Protein AF-A0A3B9JD08-F1 (afdb_monomer)

Radius of gyration: 21.71 Å; Cα contacts (8 Å, |Δi|>4): 150; chains: 1; bounding box: 49×32×75 Å

Solvent-accessible surface area (backbone atoms only — not comparable to full-atom values): 7768 Å² total; per-residue (Å²): 135,91,81,84,87,88,74,67,83,82,43,58,68,56,52,48,53,49,49,51,50,62,65,47,41,62,59,44,50,30,53,12,47,49,62,14,46,54,50,32,50,52,40,26,44,71,59,43,81,75,83,81,45,62,64,53,74,46,49,44,78,48,69,60,43,75,64,89,93,44,72,47,68,48,78,37,81,46,76,95,80,46,57,71,67,54,52,52,50,53,47,38,35,45,68,23,54,102,89,42,76,55,49,58,24,68,63,48,13,46,64,70,24,46,66,58,25,54,48,40,25,50,53,42,36,28,73,71,69,73,52,84,88,130

Nearest PDB structures (foldseek):
  8tid-assembly1_I  TM=2.988E-01  e=4.000E+00  Tetrahymena thermophila

Structure (mmCIF, N/CA/C/O backbone):
data_AF-A0A3B9JD08-F1
#
_entry.id   AF-A0A3B9JD08-F1
#
loop_
_atom_site.group_PDB
_atom_site.id
_atom_site.type_symbol
_atom_site.label_atom_id
_atom_site.label_alt_id
_atom_site.label_comp_id
_atom_site.label_asym_id
_atom_site.label_entity_id
_atom_site.label_seq_id
_atom_site.pdbx_PDB_ins_code
_atom_site.Cartn_x
_atom_site.Cartn_y
_atom_site.Cartn_z
_atom_site.occupancy
_atom_site.B_iso_or_equiv
_atom_site.auth_seq_id
_atom_site.auth_comp_id
_atom_site.auth_asym_id
_atom_site.auth_atom_id
_atom_site.pdbx_PDB_model_num
ATOM 1 N N . MET A 1 1 ? -12.567 19.508 54.821 1.00 40.09 1 MET A N 1
ATOM 2 C CA . MET A 1 1 ? -12.000 18.910 53.594 1.00 40.09 1 MET A CA 1
ATOM 3 C C . MET A 1 1 ? -13.168 18.429 52.760 1.00 40.09 1 MET A C 1
ATOM 5 O O . MET A 1 1 ? -14.011 17.728 53.305 1.00 40.09 1 MET A O 1
ATOM 9 N N . ALA A 1 2 ? -13.292 18.895 51.519 1.00 34.34 2 ALA A N 1
ATOM 10 C CA . ALA A 1 2 ? -14.323 18.409 50.609 1.00 34.34 2 ALA A CA 1
ATOM 11 C C . ALA A 1 2 ? -13.753 17.200 49.863 1.00 34.34 2 ALA A C 1
ATOM 13 O O . ALA A 1 2 ? -12.762 17.337 49.149 1.00 34.34 2 ALA A O 1
ATOM 14 N N . ASN A 1 3 ? -14.361 16.033 50.060 1.00 41.38 3 ASN A N 1
ATOM 15 C CA . ASN A 1 3 ? -13.991 14.807 49.366 1.00 41.38 3 ASN A CA 1
ATOM 16 C C . ASN A 1 3 ? -15.105 14.508 48.358 1.00 41.38 3 ASN A C 1
ATOM 18 O O . ASN A 1 3 ? -16.276 14.487 48.736 1.00 41.38 3 ASN A O 1
ATOM 22 N N . ALA A 1 4 ? -14.748 14.291 47.094 1.00 32.72 4 ALA A N 1
ATOM 23 C CA . ALA A 1 4 ? -15.677 13.840 46.067 1.00 32.72 4 ALA A CA 1
ATOM 24 C C . ALA A 1 4 ? -15.439 12.350 45.802 1.00 32.72 4 ALA A C 1
ATOM 26 O O . ALA A 1 4 ? -14.329 11.949 45.458 1.00 32.72 4 ALA A O 1
ATOM 27 N N . THR A 1 5 ? -16.484 11.539 45.956 1.00 54.78 5 THR A N 1
ATOM 28 C CA . THR A 1 5 ? -16.462 10.120 45.587 1.00 54.78 5 THR A CA 1
ATOM 29 C C . THR A 1 5 ? -17.057 9.988 44.190 1.00 54.78 5 THR A C 1
ATOM 31 O O . THR A 1 5 ? -18.273 10.058 44.024 1.00 54.78 5 THR A O 1
ATOM 34 N N . LEU A 1 6 ? -16.203 9.831 43.177 1.00 44.38 6 LEU A N 1
ATOM 35 C CA . LEU A 1 6 ? -16.628 9.473 41.822 1.00 44.38 6 LEU A CA 1
ATOM 36 C C . LEU A 1 6 ? -16.889 7.963 41.764 1.00 44.38 6 LEU A C 1
ATOM 38 O O . LEU A 1 6 ? -16.054 7.168 42.187 1.00 44.38 6 LEU A O 1
ATOM 42 N N . SER A 1 7 ? -18.060 7.573 41.263 1.00 56.66 7 SER A N 1
ATOM 43 C CA . SER A 1 7 ? -18.465 6.174 41.102 1.00 56.66 7 SER A CA 1
ATOM 44 C C . SER A 1 7 ? -18.680 5.864 39.624 1.00 56.66 7 SER A C 1
ATOM 46 O O . SER A 1 7 ? -19.275 6.664 38.909 1.00 56.66 7 SER A O 1
ATOM 48 N N . THR A 1 8 ? -18.227 4.692 39.180 1.00 56.66 8 THR A N 1
ATOM 49 C CA . THR A 1 8 ? -18.408 4.188 37.808 1.00 56.66 8 THR A CA 1
ATOM 50 C C . THR A 1 8 ? -19.759 3.501 37.594 1.00 56.66 8 THR A C 1
ATOM 52 O O . THR A 1 8 ? -20.035 2.995 36.513 1.00 56.66 8 THR A O 1
ATOM 55 N N . LYS A 1 9 ? -20.628 3.470 38.609 1.00 55.25 9 LYS A N 1
ATOM 56 C CA . LYS A 1 9 ? -21.911 2.766 38.547 1.00 55.25 9 LYS A CA 1
ATOM 57 C C . LYS A 1 9 ? -22.797 3.372 37.448 1.00 55.25 9 LYS A C 1
ATOM 59 O O . LYS A 1 9 ? -23.196 4.529 37.556 1.00 55.25 9 LYS A O 1
ATOM 64 N N . GLY A 1 10 ? -23.106 2.593 36.408 1.00 63.09 10 GLY A N 1
ATOM 65 C CA . GLY A 1 10 ? -23.874 3.053 35.239 1.00 63.09 10 GLY A CA 1
ATOM 66 C C . GLY A 1 10 ? -23.027 3.532 34.052 1.00 63.09 10 GLY A C 1
ATOM 67 O O . GLY A 1 10 ? -23.580 3.742 32.974 1.00 63.09 10 GLY A O 1
ATOM 68 N N . LEU A 1 11 ? -21.702 3.636 34.214 1.00 57.75 11 LEU A N 1
ATOM 69 C CA . LEU A 1 11 ? -20.747 3.767 33.105 1.00 57.75 11 LEU A CA 1
ATOM 70 C C . LEU A 1 11 ? -20.389 2.411 32.491 1.00 57.75 11 LEU A C 1
ATOM 72 O O . LEU A 1 11 ? -19.798 2.392 31.423 1.00 57.75 11 LEU A O 1
ATOM 76 N N . ASP A 1 12 ? -20.770 1.295 33.114 1.00 68.31 12 ASP A N 1
ATOM 77 C CA . ASP A 1 12 ? -20.385 -0.056 32.684 1.00 68.31 12 ASP A CA 1
ATOM 78 C C . ASP A 1 12 ? -20.763 -0.323 31.216 1.00 68.31 12 ASP A C 1
ATOM 80 O O . ASP A 1 12 ? -19.917 -0.719 30.426 1.00 68.31 12 ASP A O 1
ATOM 84 N N . LYS A 1 13 ? -21.985 0.046 30.806 1.00 59.09 13 LYS A N 1
ATOM 85 C CA . LYS A 1 13 ? -22.426 -0.049 29.400 1.00 59.09 13 LYS A CA 1
ATOM 86 C C . LYS A 1 13 ? -21.653 0.868 28.451 1.00 59.09 13 LYS A C 1
ATOM 88 O O . LYS A 1 13 ? -21.456 0.522 27.294 1.00 59.09 13 LYS A O 1
ATOM 93 N N . TYR A 1 14 ? -21.238 2.042 28.926 1.00 55.25 14 TYR A N 1
ATOM 94 C CA . TYR A 1 14 ? -20.418 2.961 28.136 1.00 55.25 14 TYR A CA 1
ATOM 95 C C . TYR A 1 14 ? -18.989 2.431 27.987 1.00 55.25 14 TYR A C 1
ATOM 97 O O . TYR A 1 14 ? -18.417 2.534 26.911 1.00 55.25 14 TYR A O 1
ATOM 105 N N . LEU A 1 15 ? -18.422 1.838 29.039 1.00 61.91 15 LEU A N 1
ATOM 106 C CA . LEU A 1 15 ? -17.098 1.219 29.008 1.00 61.91 15 LEU A CA 1
ATOM 107 C C . LEU A 1 15 ? -17.089 -0.048 28.146 1.00 61.91 15 LEU A C 1
ATOM 109 O O . LEU A 1 15 ? -16.129 -0.256 27.417 1.00 61.91 15 LEU A O 1
ATOM 113 N N . GLU A 1 16 ? -18.162 -0.843 28.164 1.00 65.31 16 GLU A N 1
ATOM 114 C CA . GLU A 1 16 ? -18.350 -1.978 27.250 1.00 65.31 16 GLU A CA 1
ATOM 115 C C . GLU A 1 16 ? -18.412 -1.519 25.788 1.00 65.31 16 GLU A C 1
ATOM 117 O O . GLU A 1 16 ? -17.703 -2.071 24.955 1.00 65.31 16 GLU A O 1
ATOM 122 N N . GLN A 1 17 ? -19.172 -0.463 25.477 1.00 60.69 17 GLN A N 1
ATOM 123 C CA . GLN A 1 17 ? -19.224 0.106 24.123 1.00 60.69 17 GLN A CA 1
ATOM 124 C C . GLN A 1 17 ? -17.878 0.686 23.675 1.00 60.69 17 GLN A C 1
ATOM 126 O O . GLN A 1 17 ? -17.486 0.521 22.523 1.00 60.69 17 GLN A O 1
ATOM 131 N N . VAL A 1 18 ? -17.154 1.359 24.574 1.00 61.09 18 VAL A N 1
ATOM 132 C CA . VAL A 1 18 ? -15.806 1.870 24.285 1.00 61.09 18 VAL A CA 1
ATOM 133 C C . VAL A 1 18 ? -14.839 0.716 24.033 1.00 61.09 18 VAL A C 1
ATOM 135 O O . VAL A 1 18 ? -14.092 0.772 23.063 1.00 61.09 18 VAL A O 1
ATOM 138 N N . ALA A 1 19 ? -14.894 -0.343 24.842 1.00 60.94 19 ALA A N 1
ATOM 139 C CA . ALA A 1 19 ? -14.069 -1.532 24.660 1.00 60.94 19 ALA A CA 1
ATOM 140 C C . ALA A 1 19 ? -14.406 -2.281 23.359 1.00 60.94 19 ALA A C 1
ATOM 142 O O . ALA A 1 19 ? -13.511 -2.806 22.705 1.00 60.94 19 ALA A O 1
ATOM 143 N N . GLU A 1 20 ? -15.675 -2.309 22.951 1.00 65.56 20 GLU A N 1
ATOM 144 C CA . GLU A 1 20 ? -16.121 -2.926 21.698 1.00 65.56 20 GLU A CA 1
ATOM 145 C C . GLU A 1 20 ? -15.637 -2.130 20.476 1.00 65.56 20 GLU A C 1
ATOM 147 O O . GLU A 1 20 ? -15.109 -2.703 19.523 1.00 65.56 20 GLU A O 1
ATOM 152 N N . VAL A 1 21 ? -15.712 -0.796 20.535 1.00 64.75 21 VAL A N 1
ATOM 153 C CA . VAL A 1 21 ? -15.128 0.086 19.512 1.00 64.75 21 VAL A CA 1
ATOM 154 C C . VAL A 1 21 ? -13.608 -0.067 19.462 1.00 64.75 21 VAL A C 1
ATOM 156 O O . VAL A 1 21 ? -13.050 -0.144 18.371 1.00 64.75 21 VAL A O 1
ATOM 159 N N . GLU A 1 22 ? -12.940 -0.147 20.613 1.00 65.00 22 GLU A N 1
ATOM 160 C CA . GLU A 1 22 ? -11.491 -0.355 20.717 1.00 65.00 22 GLU A CA 1
ATOM 161 C C . GLU A 1 22 ? -11.068 -1.727 20.172 1.00 65.00 22 GLU A C 1
ATOM 163 O O . GLU A 1 22 ? -10.040 -1.827 19.507 1.00 65.00 22 GLU A O 1
ATOM 168 N N . ALA A 1 23 ? -11.878 -2.768 20.375 1.00 65.62 23 ALA A N 1
ATOM 169 C CA . ALA A 1 23 ? -11.626 -4.108 19.852 1.00 65.62 23 ALA A CA 1
ATOM 170 C C . ALA A 1 23 ? -11.800 -4.196 18.326 1.00 65.62 23 ALA A C 1
ATOM 172 O O . ALA A 1 23 ? -11.030 -4.888 17.663 1.00 65.62 23 ALA A O 1
ATOM 173 N N . LEU A 1 24 ? -12.778 -3.480 17.763 1.00 67.94 24 LEU A N 1
ATOM 174 C CA . LEU A 1 24 ? -13.045 -3.455 16.319 1.00 67.94 24 LEU A CA 1
ATOM 175 C C . LEU A 1 24 ? -12.136 -2.476 15.561 1.00 67.94 24 LEU A C 1
ATOM 177 O O . LEU A 1 24 ? -11.993 -2.565 14.340 1.00 67.94 24 LEU A O 1
ATOM 181 N N . PHE A 1 25 ? -11.526 -1.515 16.257 1.00 73.00 25 PHE A N 1
ATOM 182 C CA . PHE A 1 25 ? -10.713 -0.472 15.634 1.00 73.00 25 PHE A CA 1
ATOM 183 C C . PHE A 1 25 ? -9.522 -1.023 14.833 1.00 73.00 25 PHE A C 1
ATOM 185 O O . PHE A 1 25 ? -9.344 -0.592 13.695 1.00 73.00 25 PHE A O 1
ATOM 192 N N . PRO A 1 26 ? -8.721 -1.978 15.351 1.00 77.38 26 PRO A N 1
ATOM 193 C CA . PRO A 1 26 ? -7.569 -2.505 14.627 1.00 77.38 26 PRO A CA 1
ATOM 194 C C . PRO A 1 26 ? -7.938 -3.191 13.311 1.00 77.38 26 PRO A C 1
ATOM 196 O O . PRO A 1 26 ? -7.272 -2.973 12.301 1.00 77.38 26 PRO A O 1
ATOM 199 N N . GLU A 1 27 ? -9.008 -3.986 13.307 1.00 82.69 27 GLU A N 1
ATOM 200 C CA . GLU A 1 27 ? -9.488 -4.687 12.112 1.00 82.69 27 GLU A CA 1
ATOM 201 C C . GLU A 1 27 ? -9.992 -3.687 11.067 1.00 82.69 27 GLU A C 1
ATOM 203 O O . GLU A 1 27 ? -9.501 -3.663 9.939 1.00 82.69 27 GLU A O 1
ATOM 208 N N . ASN A 1 28 ? -10.861 -2.758 11.475 1.00 84.62 28 ASN A N 1
ATOM 209 C CA . ASN A 1 28 ? -11.399 -1.727 10.587 1.00 84.62 28 ASN A CA 1
ATOM 210 C C . ASN A 1 28 ? -10.311 -0.810 10.011 1.00 84.62 28 ASN A C 1
ATOM 212 O O . ASN A 1 28 ? -10.373 -0.433 8.838 1.00 84.62 28 ASN A O 1
ATOM 216 N N . VAL A 1 29 ? -9.303 -0.449 10.812 1.00 83.50 29 VAL A N 1
ATOM 217 C CA . VAL A 1 29 ? -8.140 0.323 10.352 1.00 83.50 29 VAL A CA 1
ATOM 218 C C . VAL A 1 29 ? -7.313 -0.496 9.367 1.00 83.50 29 VAL A C 1
ATOM 220 O O . VAL A 1 29 ? -6.966 0.020 8.307 1.00 83.50 29 VAL A O 1
ATOM 223 N N . GLY A 1 30 ? -7.033 -1.763 9.676 1.00 86.88 30 GLY A N 1
ATOM 224 C CA . GLY A 1 30 ? -6.274 -2.655 8.804 1.00 86.88 30 GLY A CA 1
ATOM 225 C C . GLY A 1 30 ? -6.921 -2.821 7.432 1.00 86.88 30 GLY A C 1
ATOM 226 O O . GLY A 1 30 ? -6.263 -2.635 6.410 1.00 86.88 30 GLY A O 1
ATOM 227 N N . GLU A 1 31 ? -8.222 -3.088 7.391 1.00 87.94 31 GLU A N 1
ATOM 228 C CA . GLU A 1 31 ? -8.930 -3.202 6.121 1.00 87.94 31 GLU A CA 1
ATOM 229 C C . GLU A 1 31 ? -9.037 -1.861 5.381 1.00 87.94 31 GLU A C 1
ATOM 231 O O . GLU A 1 31 ? -8.926 -1.818 4.163 1.00 87.94 31 GLU A O 1
ATOM 236 N N . SER A 1 32 ? -9.235 -0.743 6.086 1.00 84.69 32 SER A N 1
ATOM 237 C CA . SER A 1 32 ? -9.272 0.580 5.439 1.00 84.69 32 SER A CA 1
ATOM 238 C C . SER A 1 32 ? -7.922 0.950 4.816 1.00 84.69 32 SER A C 1
ATOM 240 O O . SER A 1 32 ? -7.870 1.630 3.792 1.00 84.69 32 SER A O 1
ATOM 242 N N . LEU A 1 33 ? -6.817 0.498 5.420 1.00 87.12 33 LEU A N 1
ATOM 243 C CA . LEU A 1 33 ? -5.478 0.636 4.852 1.00 87.12 33 LEU A CA 1
ATOM 244 C C . LEU A 1 33 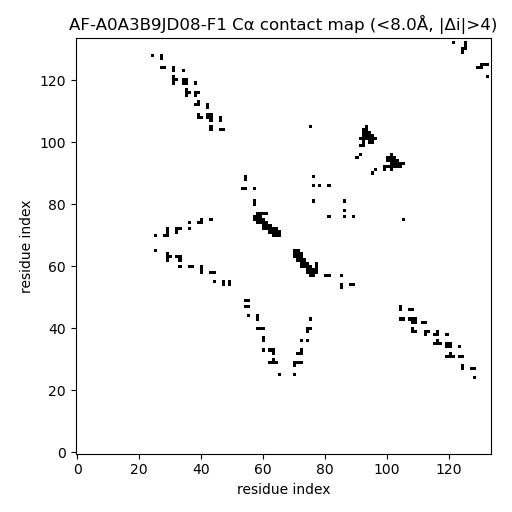? -5.298 -0.223 3.596 1.00 87.12 33 LEU A C 1
ATOM 246 O O . LEU A 1 33 ? -4.651 0.255 2.666 1.00 87.12 33 LEU A O 1
ATOM 250 N N . LEU A 1 34 ? -5.876 -1.430 3.540 1.00 91.56 34 LEU A N 1
ATOM 251 C CA . LEU A 1 34 ? -5.900 -2.246 2.319 1.00 91.56 34 LEU A CA 1
ATOM 252 C C . LEU A 1 34 ? -6.670 -1.553 1.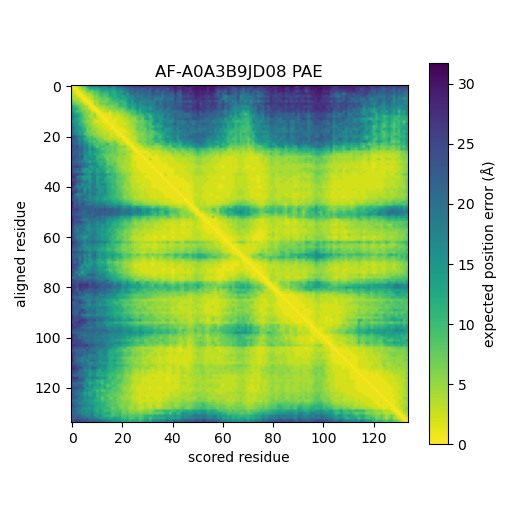191 1.00 91.56 34 LEU A C 1
ATOM 254 O O . LEU A 1 34 ? -6.129 -1.411 0.098 1.00 91.56 34 LEU A O 1
ATOM 258 N N . ASP A 1 35 ? -7.867 -1.039 1.480 1.00 86.44 35 ASP A N 1
ATOM 259 C CA . ASP A 1 35 ? -8.689 -0.334 0.487 1.00 86.44 35 ASP A CA 1
ATOM 260 C C . ASP A 1 35 ? -7.939 0.884 -0.091 1.00 86.44 35 ASP A C 1
ATOM 262 O O . ASP A 1 35 ? -7.986 1.181 -1.285 1.00 86.44 35 ASP A O 1
ATOM 266 N N . GLY A 1 36 ? -7.194 1.599 0.759 1.00 83.81 36 GLY A N 1
ATOM 267 C CA . GLY A 1 36 ? -6.300 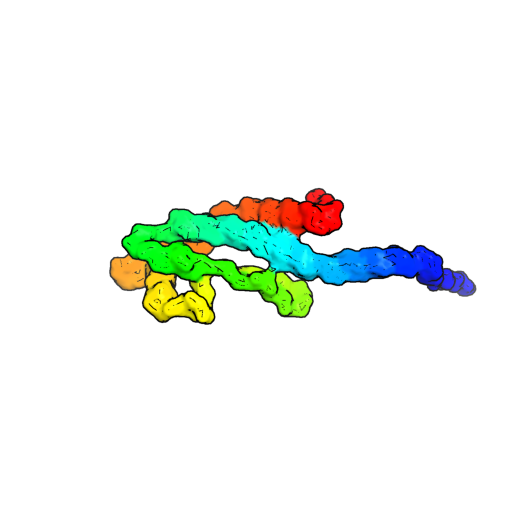2.663 0.310 1.00 83.81 36 GLY A CA 1
ATOM 268 C C . GLY A 1 36 ? -5.108 2.144 -0.497 1.00 83.81 36 GLY A C 1
ATOM 269 O O . GLY A 1 36 ? -4.702 2.783 -1.469 1.00 83.81 36 GLY A O 1
ATOM 270 N N . ALA A 1 37 ? -4.523 1.019 -0.095 1.00 89.81 37 ALA A N 1
ATOM 271 C CA . ALA A 1 37 ? -3.354 0.442 -0.746 1.00 89.81 37 ALA A CA 1
ATOM 272 C C . ALA A 1 37 ? -3.624 0.062 -2.205 1.00 89.81 37 ALA A C 1
ATOM 274 O O . ALA A 1 37 ? -2.745 0.262 -3.043 1.00 89.81 37 ALA A O 1
ATOM 275 N N . ASP A 1 38 ? -4.839 -0.385 -2.525 1.00 91.88 38 ASP A N 1
ATOM 276 C CA . ASP A 1 38 ? -5.258 -0.677 -3.900 1.00 91.88 38 ASP A CA 1
ATOM 277 C C . ASP A 1 38 ? -5.150 0.550 -4.815 1.00 91.88 38 ASP A C 1
ATOM 279 O O . ASP A 1 38 ? -4.696 0.446 -5.957 1.00 91.88 38 ASP A O 1
ATOM 283 N N . VAL A 1 39 ? -5.482 1.739 -4.300 1.00 90.06 39 VAL A N 1
ATOM 284 C CA . VAL A 1 39 ? -5.346 3.001 -5.047 1.00 90.06 39 VAL A CA 1
ATOM 285 C C . VAL A 1 39 ? -3.882 3.279 -5.382 1.00 90.06 39 VAL A C 1
ATOM 287 O O . VAL A 1 39 ? -3.557 3.670 -6.502 1.00 90.06 39 VAL A O 1
ATOM 290 N N . VAL A 1 40 ? -2.986 3.075 -4.416 1.00 88.50 40 VAL A N 1
ATOM 291 C CA . VAL A 1 40 ? -1.548 3.298 -4.611 1.00 88.50 40 VAL A CA 1
ATOM 292 C C . VAL A 1 40 ? -0.974 2.263 -5.577 1.00 88.50 40 VAL A C 1
ATOM 294 O O . VAL A 1 40 ? -0.208 2.624 -6.469 1.00 88.50 40 VAL A O 1
ATOM 297 N N . LEU A 1 41 ? -1.360 0.992 -5.433 1.00 91.62 41 LEU A N 1
ATOM 298 C CA . LEU A 1 41 ? -0.910 -0.091 -6.302 1.00 91.62 41 LEU A CA 1
ATOM 299 C C . LEU A 1 41 ? -1.301 0.165 -7.762 1.00 91.62 41 LEU A C 1
ATOM 301 O O . LEU A 1 41 ? -0.440 0.051 -8.635 1.00 91.62 41 LEU A O 1
ATOM 305 N N . GLY A 1 42 ? -2.552 0.559 -8.017 1.00 89.19 42 GLY A N 1
ATOM 306 C CA . GLY A 1 42 ? -3.021 0.887 -9.365 1.00 89.19 42 GLY A CA 1
ATOM 307 C C . GLY A 1 42 ? -2.205 2.014 -10.001 1.00 89.19 42 GLY A C 1
ATOM 308 O O . GLY A 1 42 ? -1.738 1.897 -11.130 1.00 89.19 42 GLY A O 1
ATOM 309 N N . GLU A 1 43 ? -1.923 3.067 -9.236 1.00 88.88 43 GLU A N 1
ATOM 310 C CA . GLU A 1 43 ? -1.105 4.193 -9.695 1.00 88.88 43 GLU A CA 1
ATOM 311 C C . GLU A 1 43 ? 0.354 3.790 -9.976 1.00 88.88 43 GLU A C 1
ATOM 313 O O . GLU A 1 43 ? 0.946 4.215 -10.968 1.00 88.88 43 GLU A O 1
ATOM 318 N N . MET A 1 44 ? 0.945 2.921 -9.151 1.00 87.31 44 MET A N 1
ATOM 319 C CA . MET A 1 44 ? 2.280 2.366 -9.417 1.00 87.31 44 MET A CA 1
ATOM 320 C C . MET A 1 44 ? 2.290 1.508 -10.689 1.00 87.31 44 MET A C 1
ATOM 322 O O . MET A 1 44 ? 3.226 1.601 -11.486 1.00 87.31 44 MET A O 1
ATOM 326 N N . GLN A 1 45 ? 1.256 0.690 -10.892 1.00 90.69 45 GLN A N 1
ATOM 327 C CA . GLN A 1 45 ? 1.096 -0.172 -12.062 1.00 90.69 45 GLN A CA 1
ATOM 328 C C . GLN A 1 45 ? 0.932 0.626 -13.363 1.00 90.69 45 GLN A C 1
ATOM 330 O O . GLN A 1 45 ? 1.510 0.240 -14.379 1.00 90.69 45 GLN A O 1
ATOM 335 N N . GLU A 1 46 ? 0.230 1.762 -13.332 1.00 89.12 46 GLU A N 1
ATOM 336 C CA . GLU A 1 46 ? 0.109 2.668 -14.483 1.00 89.12 46 GLU A CA 1
ATOM 337 C C . GLU A 1 46 ? 1.439 3.330 -14.871 1.00 89.12 46 GLU A C 1
ATOM 339 O O . GLU A 1 46 ? 1.694 3.577 -16.052 1.00 89.12 46 GLU A O 1
ATOM 344 N N . ILE A 1 47 ? 2.292 3.639 -13.890 1.00 86.69 47 ILE A N 1
ATOM 345 C CA . ILE A 1 47 ? 3.564 4.342 -14.121 1.00 86.69 47 ILE A CA 1
ATOM 346 C C . ILE A 1 47 ? 4.657 3.385 -14.604 1.00 86.69 47 ILE A C 1
ATOM 348 O O . ILE A 1 47 ? 5.535 3.776 -15.379 1.00 86.69 47 ILE A O 1
ATOM 352 N N . VAL A 1 48 ? 4.631 2.129 -14.155 1.00 86.50 48 VAL A N 1
ATOM 353 C CA . VAL A 1 48 ? 5.615 1.129 -14.570 1.00 86.50 48 VAL A CA 1
ATOM 354 C C . VAL A 1 48 ? 5.531 0.884 -16.076 1.00 86.50 48 VAL A C 1
ATOM 356 O O . VAL A 1 48 ? 4.514 0.447 -16.614 1.00 86.50 48 VAL A O 1
ATOM 359 N N . ARG A 1 49 ? 6.658 1.067 -16.773 1.00 75.25 49 ARG A N 1
ATOM 360 C CA . ARG A 1 49 ? 6.753 0.708 -18.191 1.00 75.25 49 ARG A CA 1
ATOM 361 C C . ARG A 1 49 ? 6.568 -0.787 -18.397 1.00 75.25 49 ARG A C 1
ATOM 363 O O . ARG A 1 49 ? 7.344 -1.616 -17.916 1.00 75.25 49 ARG A O 1
ATOM 370 N N . GLN A 1 50 ? 5.596 -1.127 -19.229 1.00 75.31 50 GLN A N 1
ATOM 371 C CA . GLN A 1 50 ? 5.313 -2.503 -19.600 1.00 75.31 50 GLN A CA 1
ATOM 372 C C . GLN A 1 50 ? 6.184 -2.913 -20.789 1.00 75.31 50 GLN A C 1
ATOM 374 O O . GLN A 1 50 ? 5.832 -2.710 -21.947 1.00 75.31 50 GLN A O 1
ATOM 379 N N . ARG A 1 51 ? 7.356 -3.490 -20.500 1.00 71.44 51 ARG A N 1
ATOM 380 C CA . ARG A 1 51 ? 8.159 -4.172 -21.528 1.00 71.44 51 ARG A CA 1
ATOM 381 C C . ARG A 1 51 ? 7.786 -5.649 -21.644 1.00 71.44 51 ARG A C 1
ATOM 383 O O . ARG A 1 51 ? 7.586 -6.146 -22.744 1.00 71.44 51 ARG A O 1
ATOM 390 N N . THR A 1 52 ? 7.721 -6.342 -20.510 1.00 75.69 52 THR A N 1
ATOM 391 C CA . THR A 1 52 ? 7.393 -7.776 -20.417 1.00 75.69 52 THR A CA 1
ATOM 392 C C . THR A 1 52 ? 6.202 -8.054 -19.497 1.00 75.69 52 THR A C 1
ATOM 394 O O . THR A 1 52 ? 5.879 -9.212 -19.283 1.00 75.69 52 THR A O 1
ATOM 397 N N . GLY A 1 53 ? 5.604 -7.022 -18.888 1.00 81.81 53 GLY A N 1
ATOM 398 C CA . GLY A 1 53 ? 4.600 -7.162 -17.818 1.00 81.81 53 GLY A CA 1
ATOM 399 C C . GLY A 1 53 ? 5.182 -7.575 -16.459 1.00 81.81 53 GLY A C 1
ATOM 400 O O . GLY A 1 53 ? 4.623 -7.246 -15.424 1.00 81.81 53 GLY A O 1
ATOM 401 N N . ASN A 1 54 ? 6.382 -8.161 -16.433 1.00 83.88 54 ASN A N 1
ATOM 402 C CA . ASN A 1 54 ? 6.952 -8.773 -15.234 1.00 83.88 54 ASN A CA 1
ATOM 403 C C . ASN A 1 54 ? 6.994 -7.855 -13.997 1.00 83.88 54 ASN A C 1
ATOM 405 O O . ASN A 1 54 ? 6.647 -8.292 -12.909 1.00 83.88 54 ASN A O 1
ATOM 409 N N . LEU A 1 55 ? 7.395 -6.585 -14.139 1.00 86.06 55 LEU A N 1
ATOM 410 C CA . LEU A 1 55 ? 7.408 -5.660 -12.998 1.00 86.06 55 LEU A CA 1
ATOM 411 C C . LEU A 1 55 ? 5.988 -5.321 -12.526 1.00 86.06 55 LEU A C 1
ATOM 413 O O . LEU A 1 55 ? 5.730 -5.363 -11.331 1.00 86.06 55 LEU A O 1
ATOM 417 N N . HIS A 1 56 ? 5.081 -5.044 -13.461 1.00 88.19 56 HIS A N 1
ATOM 418 C CA . HIS A 1 56 ? 3.677 -4.734 -13.191 1.00 88.19 56 HIS A CA 1
ATOM 419 C C . HIS A 1 56 ? 2.981 -5.865 -12.413 1.00 88.19 56 HIS A C 1
ATOM 421 O O . HIS A 1 56 ? 2.325 -5.612 -11.404 1.00 88.19 56 HIS A O 1
ATOM 427 N N . ASP A 1 57 ? 3.206 -7.112 -12.829 1.00 88.56 57 ASP A N 1
ATOM 428 C CA . ASP A 1 57 ? 2.544 -8.297 -12.269 1.00 88.56 57 ASP A CA 1
ATOM 429 C C . ASP A 1 57 ? 3.099 -8.715 -10.895 1.00 88.56 57 ASP A C 1
ATOM 431 O O . ASP A 1 57 ? 2.487 -9.504 -10.173 1.00 88.56 57 ASP A O 1
ATOM 435 N N . HIS A 1 58 ? 4.271 -8.193 -10.522 1.00 90.19 58 HIS A N 1
ATOM 436 C CA . HIS A 1 58 ? 4.919 -8.468 -9.239 1.00 90.19 58 HIS A CA 1
ATOM 437 C C . HIS A 1 58 ? 4.810 -7.315 -8.235 1.00 90.19 58 HIS A C 1
ATOM 439 O O . HIS A 1 58 ? 5.266 -7.474 -7.101 1.00 90.19 58 HIS A O 1
ATOM 445 N N . LEU A 1 59 ? 4.193 -6.187 -8.604 1.00 89.56 59 LEU A N 1
ATOM 446 C CA . LEU A 1 59 ? 3.763 -5.197 -7.621 1.00 89.56 59 LEU A CA 1
ATOM 447 C C . LEU A 1 59 ? 2.587 -5.768 -6.831 1.00 89.56 59 LEU A C 1
ATOM 449 O O . LEU A 1 59 ? 1.597 -6.215 -7.406 1.00 89.56 59 LEU A O 1
ATOM 453 N N . LYS A 1 60 ? 2.719 -5.786 -5.507 1.00 91.06 60 LYS A N 1
ATOM 454 C CA . LYS A 1 60 ? 1.750 -6.409 -4.605 1.00 91.06 60 LYS A CA 1
ATOM 455 C C . LYS A 1 60 ? 1.524 -5.551 -3.375 1.00 91.06 60 LYS A C 1
ATOM 457 O O . LYS A 1 60 ? 2.326 -4.671 -3.062 1.00 91.06 60 LYS A O 1
ATOM 462 N N . ILE A 1 61 ? 0.449 -5.875 -2.670 1.00 91.62 61 ILE A N 1
ATOM 463 C CA . ILE A 1 61 ? 0.155 -5.397 -1.323 1.00 91.62 61 ILE A CA 1
ATOM 464 C C . ILE A 1 61 ? 0.401 -6.557 -0.350 1.00 91.62 61 ILE A C 1
ATOM 466 O O . ILE A 1 61 ? 0.062 -7.704 -0.654 1.00 91.62 61 ILE A O 1
ATOM 470 N N . LYS A 1 62 ? 0.998 -6.280 0.810 1.00 90.81 62 LYS A N 1
ATOM 471 C CA . LYS A 1 62 ? 1.127 -7.220 1.937 1.00 90.81 62 LYS A CA 1
ATOM 472 C C . LYS A 1 62 ? 0.653 -6.545 3.213 1.00 90.81 62 LYS A C 1
ATOM 474 O O . LYS A 1 62 ? 0.998 -5.397 3.479 1.00 90.81 62 LYS A O 1
ATOM 479 N N . GLY A 1 63 ? -0.110 -7.283 4.006 1.00 87.12 63 GLY A N 1
ATOM 480 C CA . GLY A 1 63 ? -0.729 -6.795 5.232 1.00 87.12 63 GLY A CA 1
ATOM 481 C C . GLY A 1 63 ? -2.246 -7.010 5.222 1.00 87.12 63 GLY A C 1
ATOM 482 O O . GLY A 1 63 ? -2.738 -7.759 4.375 1.00 87.12 63 GLY A O 1
ATOM 483 N N . PRO A 1 64 ? -2.977 -6.370 6.151 1.00 88.88 64 PRO A N 1
ATOM 484 C CA . PRO A 1 64 ? -2.476 -5.447 7.167 1.00 88.88 64 PRO A CA 1
ATOM 485 C C . PRO A 1 64 ? -1.631 -6.172 8.220 1.00 88.88 64 PRO A C 1
ATOM 487 O O . PRO A 1 64 ? -1.990 -7.248 8.695 1.00 88.88 64 PRO A O 1
ATOM 490 N N . THR A 1 65 ? -0.497 -5.580 8.580 1.00 89.44 65 THR A N 1
ATOM 491 C CA . THR A 1 65 ? 0.376 -6.061 9.655 1.00 89.44 65 THR A CA 1
ATOM 492 C C . THR A 1 65 ? 0.158 -5.187 10.880 1.00 89.44 65 THR A C 1
ATOM 494 O O . THR A 1 65 ? 0.164 -3.961 10.773 1.00 89.44 65 THR A O 1
ATOM 497 N N . ASN A 1 66 ? -0.032 -5.814 12.040 1.00 86.06 66 ASN A N 1
ATOM 498 C CA . ASN A 1 66 ? -0.147 -5.128 13.322 1.00 86.06 66 ASN A CA 1
ATOM 499 C C . ASN A 1 66 ? 1.121 -5.369 14.155 1.00 86.06 66 ASN A C 1
ATOM 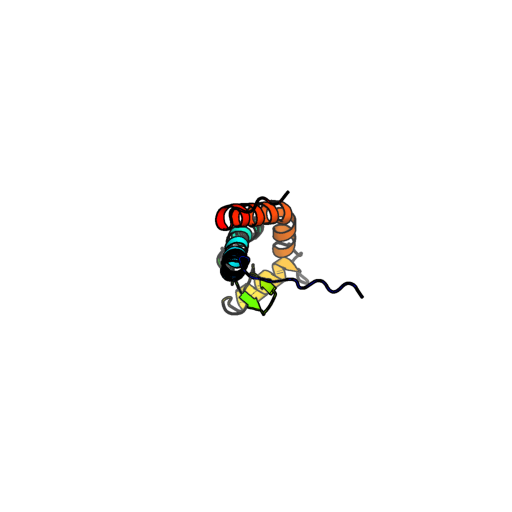501 O O . ASN A 1 66 ? 1.423 -6.502 14.528 1.00 86.06 66 ASN A O 1
ATOM 505 N N . GLU A 1 67 ? 1.836 -4.289 14.459 1.00 84.50 67 GLU A N 1
ATOM 506 C CA . GLU A 1 67 ? 2.986 -4.249 15.357 1.00 84.50 67 GLU A CA 1
ATOM 507 C C . GLU A 1 67 ? 2.654 -3.387 16.584 1.00 84.50 67 GLU A C 1
ATOM 509 O O . GLU A 1 67 ? 3.061 -2.230 16.721 1.00 84.50 67 GLU A O 1
ATOM 514 N N . GLY A 1 68 ? 1.873 -3.963 17.500 1.00 80.00 68 GLY A N 1
ATOM 515 C CA . GLY A 1 68 ? 1.484 -3.326 18.756 1.00 80.00 68 GLY A CA 1
ATOM 516 C C . GLY A 1 6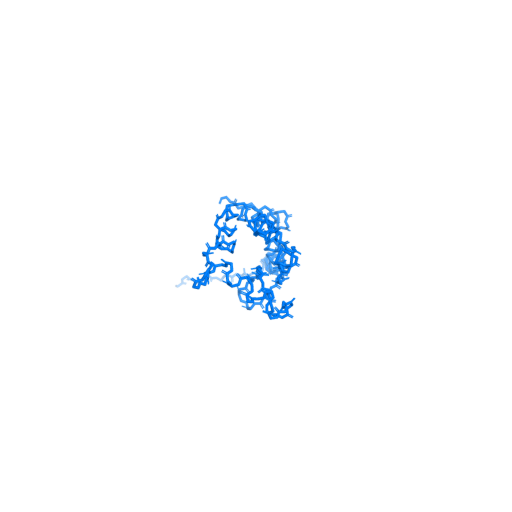8 ? 0.492 -2.185 18.545 1.00 80.00 68 GLY A C 1
ATOM 517 O O . GLY A 1 68 ? -0.707 -2.412 18.425 1.00 80.00 68 GLY A O 1
ATOM 518 N N . THR A 1 69 ? 0.984 -0.947 18.555 1.00 77.25 69 THR A N 1
ATOM 519 C CA . THR A 1 69 ? 0.165 0.262 18.350 1.00 77.25 69 THR A CA 1
ATOM 520 C C . THR A 1 69 ? 0.175 0.750 16.903 1.00 77.25 69 THR A C 1
ATOM 522 O O . THR A 1 69 ? -0.467 1.754 16.593 1.00 77.25 69 THR A O 1
ATOM 525 N N . PHE A 1 70 ? 0.908 0.072 16.017 1.00 75.62 70 PHE A N 1
ATOM 526 C CA . PHE A 1 70 ? 1.070 0.471 14.628 1.00 75.62 70 PHE A CA 1
ATOM 527 C C . PHE A 1 70 ? 0.476 -0.577 13.687 1.00 75.62 70 PHE A C 1
ATOM 529 O O . PHE A 1 70 ? 0.821 -1.753 13.759 1.00 75.62 70 PHE A O 1
ATOM 536 N N . ILE A 1 71 ? -0.405 -0.140 12.787 1.00 84.56 71 ILE A N 1
ATOM 537 C CA . ILE A 1 71 ? -0.987 -0.982 11.739 1.00 84.56 71 ILE A CA 1
ATOM 538 C C . ILE A 1 71 ? -0.546 -0.413 10.400 1.00 84.56 71 ILE A C 1
ATOM 540 O O . ILE A 1 71 ? -0.703 0.784 10.153 1.00 84.56 71 ILE A O 1
ATOM 544 N N . PHE A 1 72 ? 0.015 -1.260 9.545 1.00 86.62 72 PHE A N 1
ATOM 545 C CA . PHE A 1 72 ? 0.536 -0.839 8.252 1.00 86.62 72 PHE A CA 1
ATOM 546 C C . PHE A 1 72 ? 0.306 -1.874 7.161 1.00 86.62 72 PHE A C 1
ATOM 548 O O . PHE A 1 72 ? -0.003 -3.038 7.407 1.00 86.62 72 PHE A O 1
ATOM 555 N N . VAL A 1 73 ? 0.477 -1.408 5.931 1.00 90.06 73 VAL A N 1
ATOM 556 C CA . VAL A 1 73 ? 0.441 -2.195 4.703 1.00 90.06 73 VAL A CA 1
ATOM 557 C C . VAL A 1 73 ? 1.700 -1.873 3.909 1.00 90.06 73 VAL A C 1
ATOM 559 O O . VAL A 1 73 ? 2.137 -0.722 3.856 1.00 90.06 73 VAL A O 1
ATOM 562 N N . GLU A 1 74 ? 2.303 -2.889 3.311 1.00 90.19 74 GLU A N 1
ATOM 563 C CA . GLU A 1 74 ? 3.440 -2.748 2.405 1.00 90.19 74 GLU A CA 1
ATOM 564 C C . GLU A 1 74 ? 2.939 -2.810 0.964 1.00 90.19 74 GLU A C 1
ATOM 566 O O . GLU A 1 74 ? 2.105 -3.653 0.638 1.00 90.19 74 GLU A O 1
ATOM 571 N N . ILE A 1 75 ? 3.455 -1.936 0.097 1.00 89.12 75 ILE A N 1
ATOM 572 C CA . ILE A 1 75 ? 3.044 -1.844 -1.309 1.00 89.12 75 ILE A CA 1
ATOM 573 C C . ILE A 1 75 ? 4.295 -1.760 -2.182 1.00 89.1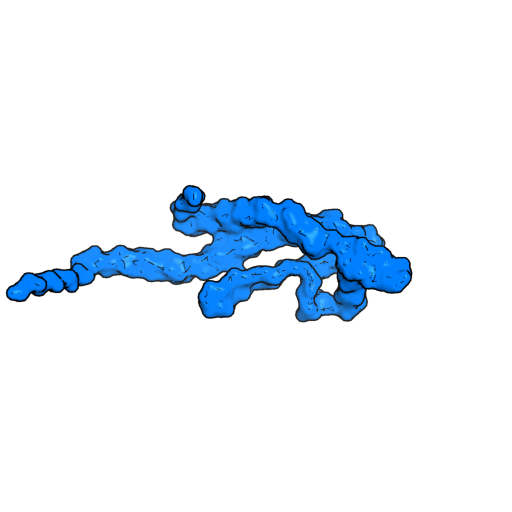2 75 ILE A C 1
ATOM 575 O O . ILE A 1 75 ? 5.177 -0.935 -1.935 1.00 89.12 75 ILE A O 1
ATOM 579 N N . GLY A 1 76 ? 4.376 -2.603 -3.210 1.00 88.94 76 GLY A N 1
ATOM 580 C CA . GLY A 1 76 ? 5.457 -2.584 -4.194 1.00 88.94 76 GLY A CA 1
ATOM 581 C C . GLY A 1 76 ? 6.063 -3.961 -4.441 1.00 88.94 76 GLY A C 1
ATOM 582 O O . GLY A 1 76 ? 5.356 -4.966 -4.477 1.00 88.94 76 GLY A O 1
ATOM 583 N N . LEU A 1 77 ? 7.383 -4.010 -4.647 1.00 89.19 77 LEU A N 1
ATOM 584 C CA . LEU A 1 77 ? 8.114 -5.266 -4.828 1.00 89.19 77 LEU A CA 1
ATOM 585 C C . LEU A 1 77 ? 8.435 -5.909 -3.481 1.00 89.19 77 LEU A C 1
ATOM 587 O O . LEU A 1 77 ? 9.407 -5.551 -2.815 1.00 89.19 77 LEU A O 1
ATOM 591 N N . ILE A 1 78 ? 7.627 -6.891 -3.099 1.00 85.75 78 ILE A N 1
ATOM 592 C CA . 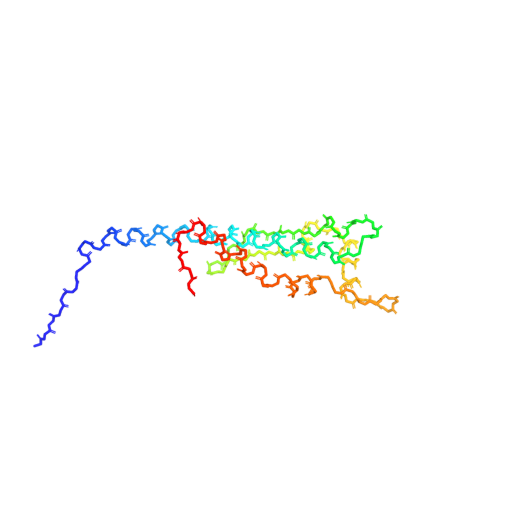ILE A 1 78 ? 7.715 -7.517 -1.781 1.00 85.75 78 ILE A CA 1
ATOM 593 C C . ILE A 1 78 ? 8.704 -8.676 -1.827 1.00 85.75 78 ILE A C 1
ATOM 595 O O . ILE A 1 78 ? 8.540 -9.618 -2.613 1.00 85.75 78 ILE A O 1
ATOM 599 N N . GLN A 1 79 ? 9.736 -8.589 -0.984 1.00 74.62 79 GLN A N 1
ATOM 600 C CA . GLN A 1 79 ? 10.951 -9.406 -1.045 1.00 74.62 79 GLN A CA 1
ATOM 601 C C . GLN A 1 79 ? 10.671 -10.916 -1.003 1.00 74.62 79 GLN A C 1
ATOM 603 O O . GLN A 1 79 ? 11.298 -11.666 -1.749 1.00 74.62 79 GLN A O 1
ATOM 608 N N . ASP A 1 80 ? 9.678 -11.333 -0.216 1.00 73.06 80 ASP A N 1
ATOM 609 C CA . ASP A 1 80 ? 9.299 -12.740 -0.024 1.00 73.06 80 ASP A CA 1
ATOM 610 C C . ASP A 1 80 ? 8.582 -13.354 -1.238 1.00 73.06 80 ASP A C 1
ATOM 612 O O . ASP A 1 80 ? 8.451 -14.569 -1.345 1.00 73.06 80 ASP A O 1
ATOM 616 N N . SER A 1 81 ? 8.095 -12.519 -2.160 1.00 68.94 81 SER A N 1
ATOM 617 C CA . SER A 1 81 ? 7.217 -12.938 -3.262 1.00 68.94 81 SER A CA 1
ATOM 618 C C . SER A 1 81 ? 7.733 -12.546 -4.649 1.00 68.94 81 SER A C 1
ATOM 620 O O . SER A 1 81 ? 7.020 -12.711 -5.642 1.00 68.94 81 SER A O 1
ATOM 622 N N . THR A 1 82 ? 8.964 -12.027 -4.709 1.00 81.06 82 THR A N 1
ATOM 623 C CA . THR A 1 82 ? 9.577 -11.465 -5.915 1.00 81.06 82 THR A CA 1
ATOM 624 C C . THR A 1 82 ? 10.918 -12.136 -6.189 1.00 81.06 82 THR A C 1
ATOM 626 O O . THR A 1 82 ? 11.841 -12.085 -5.364 1.00 81.06 82 THR A O 1
ATOM 629 N N . ASN A 1 83 ? 11.053 -12.730 -7.377 1.00 86.62 83 ASN A N 1
ATOM 630 C CA . ASN A 1 83 ? 12.317 -13.324 -7.805 1.00 86.62 83 ASN A CA 1
ATOM 631 C C . ASN A 1 83 ? 13.433 -12.261 -7.911 1.00 86.62 83 ASN A C 1
ATOM 633 O O . ASN A 1 83 ? 13.193 -11.053 -7.999 1.00 86.62 83 ASN A O 1
ATOM 637 N N . GLU A 1 84 ? 14.686 -12.708 -7.870 1.00 87.25 84 GLU A N 1
ATOM 638 C CA . GLU A 1 84 ? 15.828 -11.794 -7.828 1.00 87.25 84 GLU A CA 1
ATOM 639 C C . GLU A 1 84 ? 15.937 -10.921 -9.089 1.00 87.25 84 GLU A C 1
ATOM 641 O O . GLU A 1 84 ? 16.284 -9.743 -9.004 1.00 87.25 84 GLU A O 1
ATOM 646 N N . GLU A 1 85 ? 15.585 -11.469 -10.252 1.00 86.06 85 GLU A N 1
ATOM 647 C CA . GLU A 1 85 ? 15.622 -10.759 -11.531 1.00 86.06 85 GLU A CA 1
ATOM 648 C C . GLU A 1 85 ? 14.661 -9.564 -11.554 1.00 86.06 85 GLU A C 1
ATOM 650 O O . GLU A 1 85 ? 15.060 -8.447 -11.886 1.00 86.06 85 GLU A O 1
ATOM 655 N N . THR A 1 86 ? 13.419 -9.767 -11.116 1.00 87.25 86 THR A N 1
ATOM 656 C CA . THR A 1 86 ? 12.398 -8.716 -11.021 1.00 87.25 86 THR A CA 1
ATOM 657 C C . THR A 1 86 ? 12.821 -7.632 -10.044 1.00 87.25 86 THR A C 1
ATOM 659 O O . THR A 1 86 ? 12.647 -6.447 -10.319 1.00 87.25 86 THR A O 1
ATOM 662 N N . ARG A 1 87 ? 13.450 -8.021 -8.931 1.00 86.19 87 ARG A N 1
ATOM 663 C CA . ARG A 1 87 ? 13.973 -7.081 -7.936 1.00 86.19 87 ARG A CA 1
ATOM 664 C C . ARG A 1 87 ? 15.083 -6.207 -8.506 1.00 86.19 87 ARG A C 1
ATOM 666 O O . ARG A 1 87 ? 15.045 -4.989 -8.343 1.00 86.19 87 ARG A O 1
ATOM 673 N N . ARG A 1 88 ? 16.053 -6.813 -9.201 1.00 86.62 88 ARG A N 1
ATOM 674 C CA . ARG A 1 88 ? 17.122 -6.064 -9.879 1.00 86.62 88 ARG A CA 1
ATOM 675 C C . ARG A 1 88 ? 16.536 -5.122 -10.921 1.00 86.62 88 ARG A C 1
ATOM 677 O O . ARG A 1 88 ? 16.917 -3.958 -10.964 1.00 86.62 88 ARG A O 1
ATOM 684 N N . TYR A 1 89 ? 15.589 -5.601 -11.722 1.00 87.25 89 TYR A N 1
ATOM 685 C CA . TYR A 1 89 ? 14.950 -4.788 -12.749 1.00 87.25 89 TYR A CA 1
ATOM 686 C C . TYR A 1 89 ? 14.183 -3.599 -12.158 1.00 87.25 89 TYR A C 1
ATOM 688 O O . TYR A 1 89 ? 14.403 -2.466 -12.578 1.00 87.25 89 TYR A O 1
ATOM 696 N N . GLY A 1 90 ? 13.356 -3.828 -11.135 1.00 86.75 90 GLY A N 1
ATOM 697 C CA . GLY A 1 90 ? 12.633 -2.766 -10.438 1.00 86.75 90 GLY A CA 1
ATOM 698 C C . GLY A 1 90 ? 13.560 -1.742 -9.785 1.00 86.75 90 GLY A C 1
ATOM 699 O O . GLY A 1 90 ? 13.263 -0.553 -9.815 1.00 86.75 90 GLY A O 1
ATOM 700 N N . MET A 1 91 ? 14.709 -2.168 -9.254 1.00 87.19 91 MET A N 1
ATOM 701 C CA . MET A 1 91 ? 15.712 -1.256 -8.696 1.00 87.19 91 MET A CA 1
ATOM 702 C C . MET A 1 91 ? 16.404 -0.419 -9.780 1.00 87.19 91 MET A C 1
ATOM 704 O O . MET A 1 91 ? 16.575 0.785 -9.603 1.00 87.19 91 MET A O 1
ATOM 708 N N . VAL A 1 92 ? 16.768 -1.035 -10.911 1.00 86.81 92 VAL A N 1
ATOM 709 C CA . VAL A 1 92 ? 17.351 -0.327 -12.065 1.00 86.81 92 VAL A CA 1
ATOM 710 C C . VAL A 1 92 ? 16.366 0.682 -12.641 1.00 86.81 92 VAL A C 1
ATOM 712 O O . VAL A 1 92 ? 16.785 1.760 -13.048 1.00 86.81 92 VAL A O 1
ATOM 715 N N . ILE A 1 93 ? 15.073 0.362 -12.663 1.00 87.56 93 ILE A N 1
ATOM 716 C CA . ILE A 1 93 ? 14.044 1.321 -13.058 1.00 87.56 93 ILE A CA 1
ATOM 717 C C . ILE A 1 93 ? 13.978 2.456 -12.035 1.00 87.56 93 ILE A C 1
ATOM 719 O O . ILE A 1 93 ? 14.206 3.594 -12.415 1.00 87.56 93 ILE A O 1
ATOM 723 N N . GLU A 1 94 ? 13.770 2.179 -10.747 1.00 85.81 94 GLU A N 1
ATOM 724 C CA . GLU A 1 94 ? 13.555 3.236 -9.744 1.00 85.81 94 GLU A CA 1
ATOM 725 C C . GLU A 1 94 ? 14.753 4.195 -9.610 1.00 85.81 94 GLU A C 1
ATOM 727 O O . GLU A 1 94 ? 14.574 5.409 -9.496 1.00 85.81 94 GLU A O 1
ATOM 732 N N . PHE A 1 95 ? 15.981 3.666 -9.636 1.00 88.44 95 PHE A N 1
ATOM 733 C CA . PHE A 1 95 ? 17.198 4.422 -9.306 1.00 88.44 95 PHE A CA 1
ATOM 734 C C . PHE A 1 95 ? 18.177 4.601 -10.471 1.00 88.44 95 PHE A C 1
ATOM 736 O O . PHE A 1 95 ? 19.108 5.402 -10.368 1.00 88.44 95 PHE A O 1
ATOM 743 N N . GLY A 1 96 ? 17.950 3.936 -11.602 1.00 83.56 96 GLY A N 1
ATOM 744 C CA . GLY A 1 96 ? 18.843 3.984 -12.755 1.00 83.56 96 GLY A CA 1
ATOM 745 C C . GLY A 1 96 ? 20.086 3.103 -12.603 1.00 83.56 96 GLY A C 1
ATOM 746 O O . GLY A 1 96 ? 20.311 2.426 -11.601 1.00 83.56 96 GLY A O 1
ATOM 747 N N . SER A 1 97 ? 20.918 3.107 -13.640 1.00 86.50 97 SER A N 1
ATOM 748 C CA . SER A 1 97 ? 22.247 2.491 -13.674 1.00 86.50 97 SER A CA 1
ATOM 749 C C . SER A 1 97 ? 23.190 3.331 -14.543 1.00 86.50 97 SER A C 1
ATOM 751 O O . SER A 1 97 ? 22.789 4.353 -15.099 1.00 86.50 97 SER A O 1
ATOM 753 N N . SER A 1 98 ? 24.443 2.899 -14.712 1.00 85.50 98 SER A N 1
ATOM 754 C CA . SER A 1 98 ? 25.409 3.592 -15.580 1.00 85.50 98 SER A CA 1
ATOM 755 C C . SER A 1 98 ? 24.944 3.734 -17.037 1.00 85.50 98 SER A C 1
ATOM 757 O O . SER A 1 98 ? 25.396 4.644 -17.728 1.00 85.50 98 SER A O 1
ATOM 759 N N . SER A 1 99 ? 24.039 2.869 -17.504 1.00 86.38 99 SER A N 1
ATOM 760 C CA . SER A 1 99 ? 23.538 2.843 -18.884 1.00 86.38 99 SER A CA 1
ATOM 761 C C . SER A 1 99 ? 22.031 3.091 -19.016 1.00 86.38 99 SER A C 1
ATOM 763 O O . SER A 1 99 ? 21.527 3.185 -20.135 1.00 86.38 99 SER A O 1
ATOM 765 N N . VAL A 1 100 ? 21.298 3.220 -17.905 1.00 83.38 100 VAL A N 1
ATOM 766 C CA . VAL A 1 100 ? 19.833 3.367 -17.890 1.00 83.38 100 VAL A CA 1
ATOM 767 C C . VAL A 1 100 ? 19.453 4.517 -16.967 1.00 83.38 100 VAL A C 1
ATOM 769 O O . VAL A 1 100 ? 19.864 4.546 -15.811 1.00 83.38 100 VAL A O 1
ATOM 772 N N . ARG A 1 101 ? 18.664 5.476 -17.459 1.00 85.50 101 ARG A N 1
ATOM 773 C CA . ARG A 1 101 ? 18.182 6.586 -16.624 1.00 85.50 101 ARG A CA 1
ATOM 774 C C . ARG A 1 101 ? 17.151 6.089 -15.601 1.00 85.50 101 ARG A C 1
ATOM 776 O O . ARG A 1 101 ? 16.355 5.226 -15.965 1.00 85.50 101 ARG A O 1
ATOM 783 N N . PRO A 1 102 ? 17.130 6.655 -14.381 1.00 86.62 102 PRO A N 1
ATOM 784 C CA . PRO A 1 102 ? 16.076 6.374 -13.414 1.00 86.62 102 PRO A CA 1
ATOM 785 C C . PRO A 1 102 ? 14.703 6.790 -13.943 1.00 86.62 102 PRO A C 1
ATOM 787 O O . PRO A 1 102 ? 14.549 7.842 -14.567 1.00 86.62 102 PRO A O 1
ATOM 790 N N . GLU A 1 103 ? 13.707 5.984 -13.618 1.00 85.69 103 GLU A N 1
ATOM 791 C CA . GLU A 1 103 ? 12.285 6.193 -13.820 1.00 85.69 103 GLU A CA 1
ATOM 792 C C . GLU A 1 103 ? 11.576 5.809 -12.523 1.00 85.69 103 GLU A C 1
ATOM 794 O O . GLU A 1 103 ? 11.354 4.642 -12.215 1.00 85.69 103 GLU A O 1
ATOM 799 N N . SER A 1 104 ? 11.271 6.821 -11.719 1.00 86.00 104 SER A N 1
ATOM 800 C CA . SER A 1 104 ? 10.677 6.588 -10.414 1.00 86.00 104 SER A CA 1
ATOM 801 C C . SER A 1 104 ? 9.207 6.219 -10.570 1.00 86.00 104 SER A C 1
ATOM 803 O O . SER A 1 104 ? 8.418 7.040 -11.030 1.00 86.00 104 SER A O 1
ATOM 805 N N . TYR A 1 105 ? 8.846 5.002 -10.180 1.00 86.12 105 TYR A N 1
ATOM 806 C CA . TYR A 1 105 ? 7.465 4.515 -10.177 1.00 86.12 105 TYR A CA 1
ATOM 807 C C . TYR A 1 105 ? 6.935 4.384 -8.754 1.00 86.12 105 TYR A C 1
ATOM 809 O O . TYR A 1 105 ? 5.766 4.676 -8.515 1.00 86.12 105 TYR A O 1
ATOM 817 N N . ILE A 1 106 ? 7.795 4.035 -7.787 1.00 86.00 106 ILE A N 1
ATOM 818 C CA . ILE A 1 106 ? 7.394 3.934 -6.382 1.00 86.00 106 ILE A CA 1
ATOM 819 C C . ILE A 1 106 ? 7.085 5.327 -5.847 1.00 86.00 106 ILE A C 1
ATOM 821 O O . ILE A 1 106 ? 5.972 5.589 -5.387 1.00 86.00 106 ILE A O 1
ATOM 825 N N . ARG A 1 107 ? 8.050 6.252 -5.938 1.00 86.06 107 ARG A N 1
ATOM 826 C CA . ARG A 1 107 ? 7.859 7.613 -5.418 1.00 86.06 107 ARG A CA 1
ATOM 827 C C . ARG A 1 107 ? 6.825 8.378 -6.235 1.00 86.06 107 ARG A C 1
ATOM 829 O O . ARG A 1 107 ? 5.991 9.050 -5.642 1.00 86.06 107 ARG A O 1
ATOM 836 N N . ALA A 1 108 ? 6.840 8.261 -7.564 1.00 86.62 108 ALA A N 1
ATOM 837 C CA . ALA A 1 108 ? 5.850 8.938 -8.401 1.00 86.62 108 ALA A CA 1
ATOM 838 C C . ALA A 1 108 ? 4.426 8.421 -8.144 1.00 86.62 108 ALA A C 1
ATOM 840 O O . ALA A 1 108 ? 3.521 9.235 -7.970 1.00 86.62 108 ALA A O 1
ATOM 841 N N . GLY A 1 109 ? 4.235 7.100 -8.043 1.00 85.94 109 GLY A N 1
ATOM 842 C CA . GLY A 1 109 ? 2.934 6.502 -7.735 1.00 85.94 109 GLY A CA 1
ATOM 843 C C . GLY A 1 109 ? 2.439 6.894 -6.349 1.00 85.94 109 GLY A C 1
ATOM 844 O O . GLY A 1 109 ? 1.289 7.296 -6.194 1.00 85.94 109 GLY A O 1
ATOM 845 N N . THR A 1 110 ? 3.324 6.900 -5.351 1.00 83.88 110 THR A N 1
ATOM 846 C CA . THR A 1 110 ? 2.976 7.310 -3.980 1.00 83.88 110 THR A CA 1
ATOM 847 C C . THR A 1 110 ? 2.589 8.790 -3.912 1.00 83.88 110 THR A C 1
ATOM 849 O O . THR A 1 110 ? 1.560 9.136 -3.336 1.00 83.88 110 THR A O 1
ATOM 852 N N . GLU A 1 111 ? 3.370 9.688 -4.519 1.00 84.25 111 GLU A N 1
ATOM 853 C CA . GLU A 1 111 ? 3.082 11.128 -4.476 1.00 84.25 111 GLU A CA 1
ATOM 854 C C . GLU A 1 111 ? 1.822 11.490 -5.271 1.00 84.25 111 GLU A C 1
ATOM 856 O O . GLU A 1 111 ? 1.004 12.279 -4.794 1.00 84.25 111 GLU A O 1
ATOM 861 N N . LYS A 1 112 ? 1.618 10.874 -6.444 1.00 81.69 112 LYS A N 1
ATOM 862 C CA . LYS A 1 112 ? 0.409 11.070 -7.259 1.00 81.69 112 LYS A CA 1
ATOM 863 C C . LYS A 1 112 ? -0.845 10.581 -6.529 1.00 81.69 112 LYS A C 1
ATOM 865 O O . LYS A 1 112 ? -1.861 11.274 -6.521 1.00 81.69 112 LYS A O 1
ATOM 870 N N . SER A 1 113 ? -0.764 9.423 -5.873 1.00 83.25 113 SER A N 1
ATOM 871 C CA . SER A 1 113 ? -1.908 8.787 -5.209 1.00 83.25 113 SER A CA 1
ATOM 872 C C . SER A 1 113 ? -2.194 9.326 -3.806 1.00 83.25 113 SER A C 1
ATOM 874 O O . SER A 1 113 ? -3.293 9.125 -3.305 1.00 83.25 113 SER A O 1
ATOM 876 N N . LYS A 1 114 ? -1.275 10.061 -3.170 1.00 79.12 114 LYS A N 1
ATOM 877 C CA . LYS A 1 114 ? -1.353 10.489 -1.758 1.00 79.12 114 LYS A CA 1
ATOM 878 C C . LYS A 1 114 ? -2.706 11.055 -1.313 1.00 79.12 114 LYS A C 1
ATOM 880 O O . LYS A 1 114 ? -3.219 10.687 -0.256 1.00 79.12 114 LYS A O 1
ATOM 885 N N . ALA A 1 115 ? -3.283 11.971 -2.092 1.00 75.00 115 ALA A N 1
ATOM 886 C CA . ALA A 1 115 ? -4.570 12.581 -1.755 1.00 75.00 115 ALA A CA 1
ATOM 887 C C . ALA A 1 115 ? -5.737 11.594 -1.924 1.00 75.00 115 ALA A C 1
ATOM 889 O O . ALA A 1 115 ? -6.630 11.545 -1.076 1.00 75.00 115 ALA A O 1
ATOM 890 N N . ALA A 1 116 ? -5.711 10.798 -2.995 1.00 79.69 116 ALA A N 1
ATOM 891 C CA . ALA A 1 116 ? -6.717 9.780 -3.279 1.00 79.69 116 ALA A CA 1
ATOM 892 C C . ALA A 1 116 ? -6.661 8.635 -2.258 1.00 79.69 116 ALA A C 1
ATOM 894 O O . ALA A 1 116 ? -7.696 8.265 -1.715 1.00 79.69 116 ALA A O 1
ATOM 895 N N . TRP A 1 117 ? -5.458 8.170 -1.917 1.00 84.38 117 TRP A N 1
ATOM 896 C CA . TRP A 1 117 ? -5.181 7.215 -0.848 1.00 84.38 117 TRP A CA 1
ATOM 897 C C . TRP A 1 117 ? -5.778 7.686 0.476 1.00 84.38 117 TRP A C 1
ATOM 899 O O . TRP A 1 117 ? -6.610 6.999 1.060 1.00 84.38 117 TRP A O 1
ATOM 909 N N . ARG A 1 118 ? -5.432 8.902 0.922 1.00 80.38 118 ARG A N 1
ATOM 910 C CA . ARG A 1 118 ? -5.953 9.448 2.182 1.00 80.38 118 ARG A CA 1
ATOM 911 C C . ARG A 1 118 ? -7.480 9.505 2.184 1.00 80.38 118 ARG A C 1
ATOM 913 O O . ARG A 1 118 ? -8.100 9.176 3.190 1.00 80.38 118 ARG A O 1
ATOM 920 N N . LYS A 1 119 ? -8.084 9.921 1.069 1.00 79.75 119 LYS A N 1
ATOM 921 C CA . LYS A 1 119 ? -9.541 9.952 0.923 1.00 79.75 119 LYS A CA 1
ATOM 922 C C . LYS A 1 11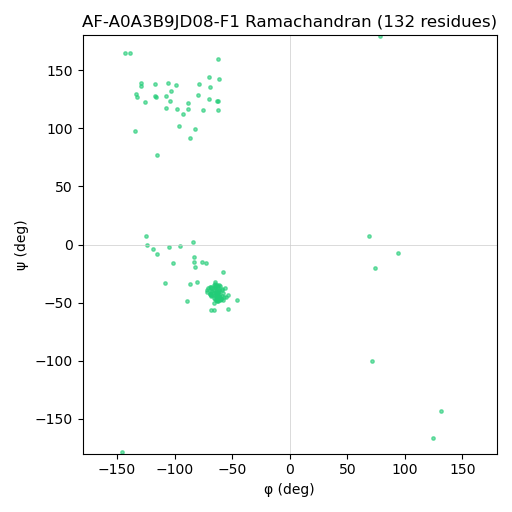9 ? -10.140 8.546 1.003 1.00 79.75 119 LYS A C 1
ATOM 924 O O . LYS A 1 119 ? -11.106 8.370 1.733 1.00 79.75 119 LYS A O 1
ATOM 929 N N . ALA A 1 120 ? -9.565 7.571 0.302 1.00 82.44 120 ALA A N 1
ATOM 930 C CA . ALA A 1 120 ? -10.033 6.187 0.293 1.00 82.44 120 ALA A CA 1
ATOM 931 C C . ALA A 1 120 ? -9.988 5.566 1.694 1.00 82.44 120 ALA A C 1
ATOM 933 O O . ALA A 1 120 ? -11.004 5.054 2.154 1.00 82.44 120 ALA A O 1
ATOM 934 N N . VAL A 1 121 ? -8.869 5.719 2.412 1.00 78.69 121 VAL A N 1
ATOM 935 C CA . VAL A 1 121 ? -8.722 5.223 3.791 1.00 78.69 121 VAL A CA 1
ATOM 936 C C . VAL A 1 121 ? -9.752 5.864 4.720 1.00 78.69 121 VAL A C 1
ATOM 938 O O . VAL A 1 121 ? -10.414 5.163 5.479 1.00 78.69 121 VAL A O 1
ATOM 941 N N . ILE A 1 122 ? -9.919 7.192 4.662 1.00 80.19 122 ILE A N 1
ATOM 942 C CA . ILE A 1 122 ? -10.893 7.892 5.512 1.00 80.19 122 ILE A CA 1
ATOM 943 C C . ILE A 1 122 ? -12.310 7.423 5.183 1.00 80.19 122 ILE A C 1
ATOM 945 O O . ILE A 1 122 ? -13.049 7.070 6.093 1.00 80.19 122 ILE A O 1
ATOM 949 N N . SER A 1 123 ? -12.694 7.381 3.907 1.00 81.75 123 SER A N 1
ATOM 950 C CA . SER A 1 123 ? -14.031 6.944 3.500 1.00 81.75 123 SER A CA 1
ATOM 951 C C . SER A 1 123 ? -14.316 5.490 3.891 1.00 81.75 123 SER A C 1
ATOM 953 O O . SER A 1 123 ? -15.407 5.207 4.382 1.00 81.75 123 SER A O 1
ATOM 955 N N . ALA A 1 124 ? -13.342 4.588 3.739 1.00 81.75 124 ALA A N 1
ATOM 956 C CA . ALA A 1 124 ? -13.460 3.201 4.183 1.00 81.75 124 ALA A CA 1
ATOM 957 C C . ALA A 1 124 ? -13.644 3.117 5.705 1.00 81.75 124 ALA A C 1
ATOM 959 O O . ALA A 1 124 ? -14.562 2.450 6.185 1.00 81.75 124 ALA A O 1
ATOM 960 N N . LEU A 1 125 ? -12.852 3.878 6.464 1.00 80.50 125 LEU A N 1
ATOM 961 C CA . LEU A 1 125 ? -12.927 3.880 7.921 1.00 80.50 125 LEU A CA 1
ATOM 962 C C . LEU A 1 125 ? -14.264 4.433 8.422 1.00 80.50 125 LEU A C 1
ATOM 964 O O . LEU A 1 125 ? -14.861 3.855 9.327 1.00 80.50 125 LEU A O 1
ATOM 968 N N . GLN A 1 126 ? -14.771 5.510 7.816 1.00 80.81 126 GLN A N 1
ATOM 969 C CA . GLN A 1 126 ? -16.096 6.062 8.123 1.00 80.81 126 GLN A CA 1
ATOM 970 C C . GLN A 1 126 ? -17.202 5.045 7.834 1.00 80.81 126 GLN A C 1
ATOM 972 O O . GLN A 1 126 ? -18.085 4.843 8.663 1.00 80.81 126 GLN A O 1
ATOM 977 N N . SER A 1 127 ? -17.128 4.360 6.689 1.00 82.25 127 SER A N 1
ATOM 978 C CA . SER A 1 127 ? -18.109 3.339 6.315 1.00 82.25 127 SER A CA 1
ATOM 979 C C . SER A 1 127 ? -18.130 2.154 7.283 1.00 82.25 127 SER A C 1
ATOM 981 O O . SER A 1 127 ? -19.194 1.580 7.500 1.00 82.25 127 SER A O 1
ATOM 983 N N . LYS A 1 128 ? -16.975 1.772 7.838 1.00 81.81 128 LYS A N 1
ATOM 984 C CA . LYS A 1 128 ? -16.835 0.597 8.713 1.00 81.81 128 LYS A CA 1
ATOM 985 C C . LYS A 1 128 ? -17.126 0.901 10.181 1.00 81.81 128 LYS A C 1
ATOM 987 O O . LYS A 1 128 ? -17.673 0.065 10.887 1.00 81.81 128 LYS A O 1
ATOM 992 N N . THR A 1 129 ? -16.788 2.106 10.637 1.00 77.81 129 THR A N 1
ATOM 993 C CA . THR A 1 129 ? -16.926 2.504 12.050 1.00 77.81 129 THR A CA 1
ATOM 994 C C . THR A 1 129 ? -18.152 3.374 12.330 1.00 77.81 129 THR A C 1
ATOM 996 O O . THR A 1 129 ? -18.519 3.550 13.488 1.00 77.81 129 THR A O 1
ATOM 999 N N . GLY A 1 130 ? -18.776 3.956 11.300 1.00 75.38 130 GLY A N 1
ATOM 1000 C CA . GLY A 1 130 ? -19.854 4.939 11.453 1.00 75.38 130 GLY A CA 1
ATOM 1001 C C . GLY A 1 130 ? -19.398 6.283 12.038 1.00 75.38 130 GLY A C 1
ATOM 1002 O O . GLY A 1 130 ? -20.236 7.124 12.359 1.00 75.38 130 GLY A O 1
ATOM 1003 N N . LEU A 1 131 ? -18.088 6.495 12.200 1.00 71.62 131 LEU A N 1
ATOM 1004 C CA . LEU A 1 131 ? -17.521 7.738 12.716 1.00 71.62 131 LEU A CA 1
ATOM 1005 C C . LEU A 1 131 ? -17.493 8.807 11.623 1.00 71.62 131 LEU A C 1
ATOM 1007 O O . LEU A 1 131 ? -17.102 8.532 10.494 1.00 71.62 131 LEU A O 1
ATOM 1011 N N . GLU A 1 132 ? -17.835 10.048 11.965 1.00 70.31 132 GLU A N 1
ATOM 1012 C CA . GLU A 1 132 ? -17.624 11.202 11.088 1.00 70.31 132 GLU A CA 1
ATOM 1013 C C . GLU A 1 132 ? -16.332 11.924 11.480 1.00 70.31 132 GLU A C 1
ATOM 1015 O O . GLU A 1 132 ? -16.209 12.480 12.573 1.00 70.31 132 GLU A O 1
ATOM 1020 N N . PHE A 1 133 ? -15.363 11.942 10.565 1.00 60.44 133 PHE A N 1
ATOM 1021 C CA . PHE A 1 133 ? -14.130 12.716 10.721 1.00 60.44 133 PHE A CA 1
ATOM 1022 C C . PHE A 1 133 ? -14.333 14.082 10.054 1.00 60.44 133 PHE A C 1
ATOM 1024 O O . PHE A 1 133 ? -14.514 14.141 8.837 1.00 60.44 133 PHE A O 1
ATOM 1031 N N . LYS A 1 134 ? -14.361 15.150 10.860 1.00 51.88 134 LYS A N 1
ATOM 1032 C CA . LYS A 1 134 ? -14.440 16.548 10.400 1.00 51.88 134 LYS A CA 1
ATOM 1033 C C . LYS A 1 134 ? -13.076 17.094 9.998 1.00 51.88 134 LYS A C 1
ATOM 1035 O O . LYS A 1 134 ? -12.088 16.768 10.692 1.00 51.88 134 LYS A O 1
#

Secondary structure (DSSP, 8-state):
--------TTTHHHHHHHHHHHHHHH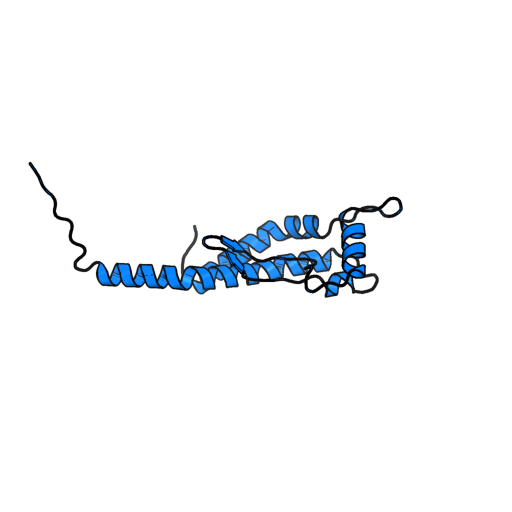HHHHHHHHHHHHHHHHHHHHHS--SSSHHHHHEEEEEEEEETTEEEEEEEE-GGGS-HHHHHHHHHHHH--SSS----SHHHHHHHHHHHHHHHHHHHHHHHH-----

Foldseek 3Di:
DDDDDDDCVPCPVVVVVVVVLVVCVLVLLWVLQVQLLVLLLVQLLVQDDPPPCQQSVQWDKDDQDDDDPDTHIDTGRDPVRHDPVSVVVLCCQQPNDPPGDHRNSNVRSCVVSVVVSVVSSQVSSCVRSVDDDD

Sequence (134 aa):
MANATLSTKGLDKYLEQVAEVEALFPENVGESLLDGADVVLGEMQEIVRQRTGNLHDHLKIKGPTNEGTFIFVEIGLIQDSTNEETRRYGMVIEFGSSSVRPESYIRAGTEKSKAAWRKAVISALQSKTGLEFK

Mean predicted aligned error: 8.83 Å

pLDDT: mean 78.86, std 12.67, range [32.72, 91.88]